Protein AF-A0A699WUT6-F1 (afdb_monomer_lite)

Structure (mmCIF, N/CA/C/O backbone):
data_AF-A0A699WUT6-F1
#
_entry.id   AF-A0A699WUT6-F1
#
loop_
_atom_site.group_PDB
_atom_site.id
_atom_site.type_symbol
_atom_site.label_atom_id
_atom_site.label_alt_id
_atom_site.label_comp_id
_atom_site.label_asym_id
_atom_site.label_entity_id
_atom_site.label_seq_id
_atom_site.pdbx_PDB_ins_code
_atom_site.Cartn_x
_atom_site.Cartn_y
_atom_s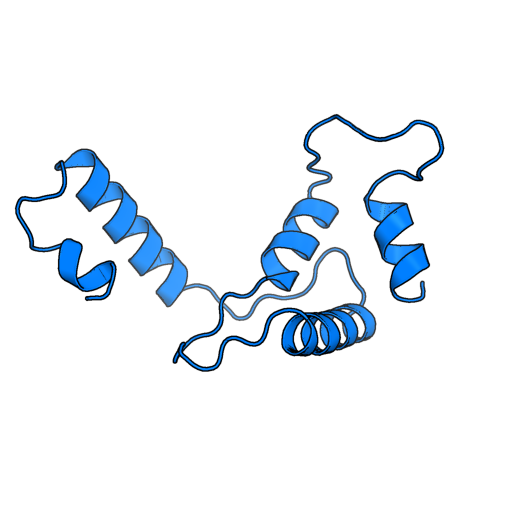ite.Cartn_z
_atom_site.occupancy
_atom_site.B_iso_or_equiv
_atom_site.auth_seq_id
_atom_site.auth_comp_id
_atom_site.auth_asym_id
_atom_site.auth_atom_id
_atom_site.pdbx_PDB_model_num
ATOM 1 N N . MET A 1 1 ? -14.292 -8.741 18.292 1.00 61.25 1 MET A N 1
ATOM 2 C CA . MET A 1 1 ? -14.185 -7.377 18.828 1.00 61.25 1 MET A CA 1
ATOM 3 C C . MET A 1 1 ? -13.425 -6.530 17.818 1.00 61.25 1 MET A C 1
ATOM 5 O O . MET A 1 1 ? -12.307 -6.908 17.480 1.00 61.25 1 MET A O 1
ATOM 9 N N . THR A 1 2 ? -14.020 -5.479 17.260 1.00 76.44 2 THR A N 1
ATOM 10 C CA . THR A 1 2 ? -13.342 -4.569 16.314 1.00 76.44 2 THR A CA 1
ATOM 11 C C . THR A 1 2 ? -12.635 -3.434 17.062 1.00 76.44 2 THR A C 1
ATOM 13 O O . THR A 1 2 ? -12.933 -3.159 18.221 1.00 76.44 2 THR A O 1
ATOM 16 N N . PHE A 1 3 ? -11.689 -2.736 16.425 1.00 78.38 3 PHE A N 1
ATOM 17 C CA . PHE A 1 3 ? -11.002 -1.618 17.089 1.00 78.38 3 PHE A CA 1
ATOM 18 C C . PHE A 1 3 ? -11.940 -0.431 17.382 1.00 78.38 3 PHE A C 1
ATOM 20 O O . PHE A 1 3 ? -11.693 0.336 18.308 1.00 78.38 3 PHE A O 1
ATOM 27 N N . GLN A 1 4 ? -13.029 -0.290 16.621 1.00 84.31 4 GLN A N 1
ATOM 28 C CA . GLN A 1 4 ? -14.046 0.735 16.856 1.00 84.31 4 GLN A CA 1
ATOM 29 C C . GLN A 1 4 ? -14.808 0.471 18.160 1.00 84.31 4 GLN A C 1
ATOM 31 O O . GLN A 1 4 ? -15.116 1.407 18.892 1.00 84.31 4 GLN A O 1
ATOM 36 N N . GLU A 1 5 ? -15.021 -0.799 18.510 1.00 88.69 5 GLU A N 1
ATOM 37 C CA . GLU A 1 5 ? -15.635 -1.198 19.782 1.00 88.69 5 GLU A CA 1
ATOM 38 C C . GLU A 1 5 ? -14.741 -0.897 20.992 1.00 88.69 5 GLU A C 1
ATOM 40 O O . GLU A 1 5 ? -15.245 -0.827 22.110 1.00 88.69 5 GLU A O 1
ATOM 45 N N . LEU A 1 6 ? -13.433 -0.673 20.796 1.00 88.94 6 LEU A N 1
ATOM 46 C CA . LEU A 1 6 ? -12.520 -0.253 21.866 1.00 88.94 6 LEU A CA 1
ATOM 47 C C . LEU A 1 6 ? -12.642 1.240 22.196 1.00 88.94 6 LEU A C 1
ATOM 49 O O . LEU A 1 6 ? -12.350 1.619 23.332 1.00 88.94 6 LEU A O 1
ATOM 53 N N . LEU A 1 7 ? -13.092 2.080 21.254 1.00 91.62 7 LEU A N 1
ATOM 54 C CA . LEU A 1 7 ? -13.204 3.536 21.432 1.00 91.62 7 LEU A CA 1
ATOM 55 C C . LEU A 1 7 ? -14.002 3.956 22.683 1.00 91.62 7 LEU A C 1
ATOM 57 O O . LEU A 1 7 ? -13.493 4.796 23.433 1.00 91.62 7 LEU A O 1
ATOM 61 N N . PRO A 1 8 ? -15.196 3.392 22.971 1.00 91.94 8 PRO A N 1
ATOM 62 C CA . PRO A 1 8 ? -15.967 3.764 24.159 1.00 91.94 8 PRO A CA 1
ATOM 63 C C . PRO A 1 8 ? -15.454 3.127 25.462 1.00 91.94 8 PRO A C 1
ATOM 65 O O . PRO A 1 8 ? -15.945 3.467 26.535 1.00 91.94 8 PRO A O 1
ATOM 68 N N . THR A 1 9 ? -14.495 2.198 25.404 1.00 92.25 9 THR A N 1
ATOM 69 C CA . THR A 1 9 ? -14.029 1.465 26.593 1.00 92.25 9 THR A CA 1
ATOM 70 C C . THR A 1 9 ? -13.003 2.257 27.405 1.00 92.25 9 THR A C 1
ATOM 72 O O . THR A 1 9 ? -12.349 3.181 26.909 1.00 92.25 9 THR A O 1
ATOM 75 N N . SER A 1 10 ? -12.805 1.853 28.662 1.00 93.75 10 SER A N 1
ATOM 76 C CA . SER A 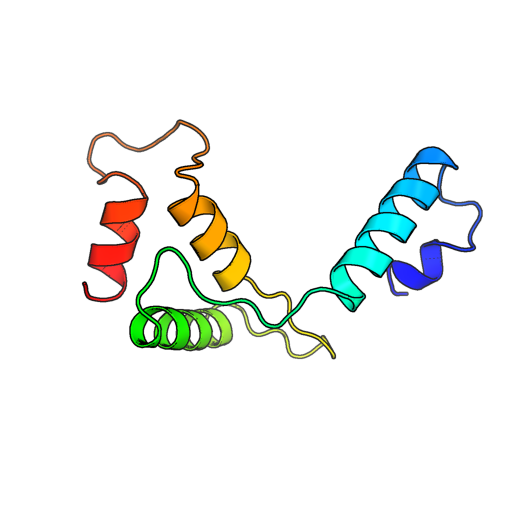1 10 ? -11.773 2.398 29.554 1.00 93.75 10 SER A CA 1
ATOM 77 C C . SER A 1 10 ? -10.357 1.881 29.260 1.00 93.75 10 SER A C 1
ATOM 79 O O . SER A 1 10 ? -9.410 2.306 29.915 1.00 93.75 10 SER A O 1
ATOM 81 N N . HIS A 1 11 ? -10.179 1.003 28.265 1.00 92.12 11 HIS A N 1
ATOM 82 C CA . HIS A 1 11 ? -8.874 0.431 27.912 1.00 92.12 11 HIS A CA 1
ATOM 83 C C . HIS A 1 11 ? -7.962 1.390 27.129 1.00 92.12 11 HIS A C 1
ATOM 85 O O . HIS A 1 11 ? -6.792 1.080 26.915 1.00 92.12 11 HIS A O 1
ATOM 91 N N . LEU A 1 12 ? -8.477 2.545 26.696 1.00 92.81 12 LEU A N 1
ATOM 92 C CA . LEU A 1 12 ? -7.727 3.543 25.936 1.00 92.81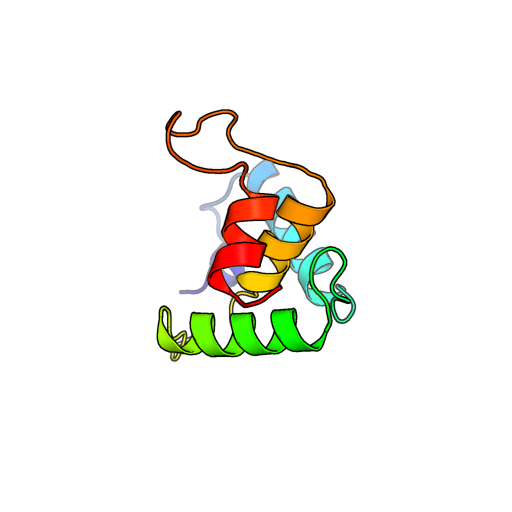 12 LEU A CA 1
ATOM 93 C C . LEU A 1 12 ? -7.471 4.798 26.768 1.00 92.81 12 LEU A C 1
ATOM 95 O O . LEU A 1 12 ? -8.390 5.347 27.389 1.00 92.81 12 LEU A O 1
ATOM 99 N N . SER A 1 13 ? -6.233 5.294 26.700 1.00 94.38 13 SER A N 1
ATOM 100 C CA . SER A 1 13 ? -5.916 6.645 27.167 1.00 94.38 13 SER A CA 1
ATOM 101 C C . SER A 1 13 ? -6.726 7.680 26.378 1.00 94.38 13 SER A C 1
ATOM 103 O O . SER A 1 13 ? -7.139 7.428 25.242 1.00 94.38 13 SER A O 1
ATOM 105 N N . GLU A 1 14 ? -6.949 8.855 26.964 1.00 94.50 14 GLU A N 1
ATOM 106 C CA . GLU A 1 14 ? -7.644 9.951 26.282 1.00 94.50 14 GLU A CA 1
ATOM 107 C C . GLU A 1 14 ? -6.937 10.351 24.981 1.00 94.50 14 GLU A C 1
ATOM 109 O O . GLU A 1 14 ? -7.575 10.402 23.933 1.00 94.50 14 GLU A O 1
ATOM 114 N N . ALA A 1 15 ? -5.609 10.509 25.020 1.00 95.19 15 ALA A N 1
ATOM 115 C CA . ALA A 1 15 ? -4.807 10.839 23.844 1.00 95.19 15 ALA A CA 1
ATOM 116 C C . ALA A 1 15 ? -4.955 9.791 22.726 1.00 95.19 15 ALA A C 1
ATOM 118 O O . ALA A 1 15 ? -5.168 10.137 21.565 1.00 95.19 15 ALA A O 1
ATOM 119 N N . THR A 1 16 ? -4.909 8.501 23.073 1.00 94.06 16 THR A N 1
ATOM 120 C CA . THR A 1 16 ? -5.090 7.410 22.103 1.00 94.06 16 THR A CA 1
ATOM 121 C C . THR A 1 16 ? -6.503 7.402 21.519 1.00 94.06 16 THR A C 1
ATOM 123 O O . THR A 1 16 ? -6.665 7.211 20.316 1.00 94.06 16 THR A O 1
ATOM 126 N N . ARG A 1 17 ? -7.532 7.625 22.347 1.00 94.38 17 ARG A N 1
ATOM 127 C CA . ARG A 1 17 ? -8.930 7.683 21.896 1.00 94.38 17 ARG A CA 1
ATOM 128 C C . ARG A 1 17 ? -9.148 8.829 20.912 1.00 94.38 17 ARG A C 1
ATOM 130 O O . ARG A 1 17 ? -9.789 8.617 19.883 1.00 94.38 17 ARG A O 1
ATOM 137 N N . THR A 1 18 ? -8.599 10.004 21.203 1.00 94.25 18 THR A N 1
ATOM 138 C CA . THR A 1 18 ? -8.667 11.176 20.323 1.00 94.25 18 THR A CA 1
ATOM 139 C C . THR A 1 18 ? -8.048 10.878 18.959 1.00 94.25 18 THR A C 1
ATOM 141 O O . THR A 1 18 ? -8.712 11.056 17.940 1.00 94.25 18 THR A O 1
ATOM 144 N N . GLU A 1 19 ? -6.829 10.334 18.933 1.00 94.69 19 GLU A N 1
ATOM 145 C CA . GLU A 1 19 ? -6.127 10.013 17.685 1.00 94.69 19 GLU A CA 1
ATOM 146 C C . GLU A 1 19 ? -6.865 8.953 16.852 1.00 94.69 19 GLU A C 1
ATOM 148 O O . GLU A 1 19 ? -7.052 9.111 15.646 1.00 94.69 19 GLU A O 1
ATOM 153 N N . LEU A 1 20 ? -7.340 7.874 17.483 1.00 91.75 20 LEU A N 1
ATOM 154 C CA . LEU A 1 20 ? -8.080 6.828 16.773 1.00 91.75 20 LEU A CA 1
ATOM 155 C C . LEU A 1 20 ? -9.412 7.346 16.221 1.00 91.75 20 LEU A C 1
ATOM 157 O O . LEU A 1 20 ? -9.775 7.010 15.095 1.00 91.75 20 LEU A O 1
ATOM 161 N N . THR A 1 21 ? -10.120 8.188 16.978 1.00 92.12 21 THR A N 1
ATOM 162 C CA . THR A 1 21 ? -11.379 8.804 16.528 1.00 92.12 21 THR A CA 1
ATOM 163 C C . THR A 1 21 ? -11.143 9.702 15.317 1.00 92.12 21 THR A C 1
ATOM 165 O O . THR A 1 21 ? -11.892 9.630 14.341 1.00 92.12 21 THR A O 1
ATOM 168 N N . HIS A 1 22 ? -10.072 10.501 15.348 1.00 91.62 22 HIS A N 1
ATOM 169 C CA . HIS A 1 22 ? -9.659 11.337 14.226 1.00 91.62 22 HIS A CA 1
ATOM 170 C C . HIS A 1 22 ? -9.388 10.498 12.969 1.00 91.62 22 HIS A C 1
ATOM 172 O O . HIS A 1 22 ? -10.016 10.721 11.935 1.00 91.62 22 HIS A O 1
ATOM 178 N N . ARG A 1 23 ? -8.554 9.456 13.079 1.00 88.19 23 ARG A N 1
ATOM 179 C CA . ARG A 1 23 ? -8.213 8.569 11.952 1.00 88.19 23 ARG A CA 1
ATOM 180 C C . ARG A 1 23 ? -9.420 7.847 11.359 1.00 88.19 23 ARG A C 1
ATOM 182 O O . ARG A 1 23 ? -9.496 7.687 10.141 1.00 88.19 23 ARG A O 1
ATOM 189 N N . VAL A 1 24 ? -10.369 7.409 12.193 1.00 86.94 24 VAL A N 1
ATOM 190 C CA . VAL A 1 24 ? -11.625 6.804 11.715 1.00 86.94 24 VAL A CA 1
ATOM 191 C C . VAL A 1 24 ? -12.419 7.815 10.899 1.00 86.94 24 VAL A C 1
ATOM 193 O O . VAL A 1 24 ? -12.847 7.502 9.791 1.00 86.94 24 VAL A O 1
ATOM 196 N N . ALA A 1 25 ? -12.585 9.035 11.413 1.00 86.44 25 ALA A N 1
ATOM 197 C CA . ALA A 1 25 ? -13.329 10.078 10.721 1.00 86.44 25 ALA A CA 1
ATOM 198 C C . ALA A 1 25 ? -12.674 10.486 9.390 1.00 86.44 25 ALA A C 1
ATOM 200 O O . ALA A 1 25 ? -13.390 10.700 8.413 1.00 86.44 25 ALA A O 1
ATOM 201 N N . GLU A 1 26 ? -11.342 10.570 9.336 1.00 84.88 26 GLU A N 1
ATOM 202 C CA . GLU A 1 26 ? -10.594 10.831 8.100 1.00 84.88 26 GLU A CA 1
ATOM 203 C C . GLU A 1 26 ? -10.767 9.706 7.081 1.00 84.88 26 GLU A C 1
ATOM 205 O O . GLU A 1 26 ? -11.082 9.969 5.923 1.00 84.88 26 GLU A O 1
ATOM 210 N N . THR A 1 27 ? -10.627 8.452 7.519 1.00 78.69 27 THR A N 1
ATOM 211 C CA . THR A 1 27 ? -10.761 7.282 6.641 1.00 78.69 27 THR A CA 1
ATOM 212 C C . THR A 1 27 ? -12.158 7.215 6.024 1.00 78.69 27 THR A C 1
ATOM 214 O O . THR A 1 27 ? -12.285 6.986 4.826 1.00 78.69 27 THR A O 1
ATOM 217 N N . SER A 1 28 ? -13.208 7.486 6.805 1.00 76.44 28 SER A N 1
ATOM 218 C CA . SER A 1 28 ? -14.595 7.476 6.319 1.00 76.44 28 SER A CA 1
ATOM 219 C C . SER A 1 28 ? -14.919 8.603 5.333 1.00 76.44 28 SER A C 1
ATOM 221 O O . SER A 1 28 ? -15.891 8.496 4.589 1.00 76.44 28 SER A O 1
ATOM 223 N N . ARG A 1 29 ? -14.153 9.702 5.340 1.00 76.25 29 ARG A N 1
ATOM 224 C CA . ARG A 1 29 ? -14.336 10.845 4.427 1.00 76.25 29 ARG A CA 1
ATOM 225 C C . ARG A 1 29 ? -13.380 10.823 3.238 1.00 76.25 29 ARG A C 1
ATOM 227 O O . ARG A 1 29 ? -13.491 11.689 2.372 1.00 76.25 29 ARG A O 1
ATOM 234 N N . ALA A 1 30 ? -12.423 9.899 3.217 1.00 73.75 30 ALA A N 1
ATOM 235 C CA . ALA A 1 30 ? -11.437 9.824 2.156 1.00 73.75 30 ALA A CA 1
ATOM 236 C C . ALA A 1 30 ? -12.140 9.605 0.810 1.00 73.75 30 ALA A C 1
ATOM 238 O O . ALA A 1 30 ? -12.944 8.686 0.649 1.00 73.75 30 ALA A O 1
ATOM 239 N N . ALA A 1 31 ? -11.845 10.478 -0.154 1.00 76.31 31 ALA A N 1
ATOM 240 C CA . ALA A 1 31 ? -12.300 10.305 -1.525 1.00 76.31 31 ALA A CA 1
ATOM 241 C C . ALA A 1 31 ? -11.698 9.028 -2.133 1.00 76.31 31 ALA A C 1
ATOM 243 O O . ALA A 1 31 ? -10.702 8.492 -1.636 1.00 76.31 31 ALA A O 1
ATOM 244 N N . ALA A 1 32 ? -12.285 8.568 -3.241 1.00 81.88 32 ALA A N 1
ATOM 245 C CA . ALA A 1 32 ? -11.672 7.519 -4.045 1.00 81.88 32 ALA A CA 1
ATOM 246 C C . ALA A 1 32 ? -10.235 7.940 -4.402 1.00 81.88 32 ALA A C 1
ATOM 248 O O . ALA A 1 32 ? -9.997 9.073 -4.823 1.00 81.88 32 ALA A O 1
ATOM 249 N N . TYR A 1 33 ? -9.280 7.046 -4.161 1.00 88.56 33 TYR A N 1
ATOM 250 C CA . TYR A 1 33 ? -7.869 7.332 -4.380 1.00 88.56 33 TYR A CA 1
ATOM 251 C C . TYR A 1 33 ? -7.535 7.274 -5.871 1.00 88.56 33 TYR A C 1
ATOM 253 O O . TYR A 1 33 ? -7.761 6.242 -6.503 1.00 88.56 33 TYR A O 1
ATOM 261 N N . GLU A 1 34 ? -6.949 8.349 -6.394 1.00 92.88 34 GLU A N 1
ATOM 262 C CA . GLU A 1 34 ? -6.373 8.375 -7.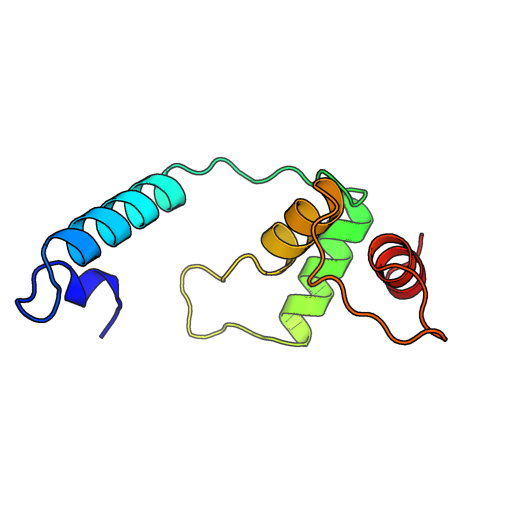738 1.00 92.88 34 GLU A CA 1
ATOM 263 C C . GLU A 1 34 ? -4.882 7.994 -7.663 1.00 92.88 34 GLU A C 1
ATOM 265 O O . GLU A 1 34 ? -4.153 8.611 -6.874 1.00 92.88 34 GLU A O 1
ATOM 270 N N . PRO A 1 35 ? -4.412 6.995 -8.439 1.00 94.69 35 PRO A N 1
ATOM 271 C CA . PRO A 1 35 ? -2.998 6.626 -8.490 1.00 94.69 35 PRO A CA 1
ATOM 272 C C . PRO A 1 35 ? -2.110 7.809 -8.890 1.00 94.69 35 PRO A C 1
ATOM 274 O O . PRO A 1 35 ? -2.422 8.551 -9.819 1.00 94.69 35 PRO A O 1
ATOM 277 N N . GLN A 1 36 ? -0.994 7.984 -8.185 1.00 95.31 36 GLN A N 1
ATOM 278 C CA . GLN A 1 36 ? -0.060 9.096 -8.375 1.00 95.31 36 GLN A CA 1
ATOM 279 C C . GLN A 1 36 ? 1.279 8.636 -8.952 1.00 95.31 36 GLN A C 1
ATOM 281 O O . GLN A 1 36 ? 1.919 9.389 -9.686 1.00 95.31 36 GLN A O 1
ATOM 286 N N . PHE A 1 37 ? 1.729 7.426 -8.608 1.00 94.94 37 PHE A N 1
ATOM 287 C CA . PHE A 1 37 ? 2.989 6.875 -9.104 1.00 94.94 37 PHE A CA 1
ATOM 288 C C . PHE A 1 37 ? 2.789 5.931 -10.291 1.00 94.94 37 PHE A C 1
ATOM 290 O O . PHE A 1 37 ? 3.507 6.036 -11.290 1.00 94.94 37 PHE A O 1
ATOM 297 N N . PHE A 1 38 ? 1.852 4.993 -10.177 1.00 94.94 38 PHE A N 1
ATOM 298 C CA . PHE A 1 38 ? 1.565 4.015 -11.218 1.00 94.94 38 PHE A CA 1
ATOM 299 C C . PHE A 1 38 ? 0.588 4.561 -12.259 1.00 94.94 38 PHE A C 1
ATOM 301 O O . PHE A 1 38 ? -0.337 5.306 -11.940 1.00 94.94 38 PHE A O 1
ATOM 308 N N . ALA A 1 3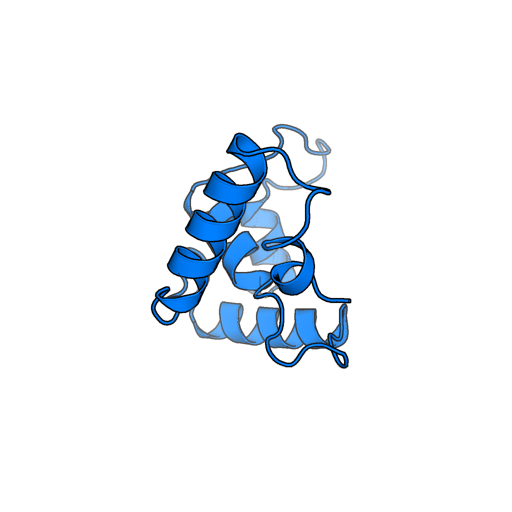9 ? 0.739 4.101 -13.503 1.00 94.38 39 ALA A N 1
ATOM 309 C CA . ALA A 1 39 ? -0.329 4.221 -14.487 1.00 94.38 39 ALA A CA 1
ATOM 310 C C . ALA A 1 39 ? -1.590 3.473 -13.994 1.00 94.38 39 ALA A C 1
ATOM 312 O O . ALA A 1 39 ? -1.458 2.449 -13.305 1.00 94.38 39 ALA A O 1
ATOM 313 N N . PRO A 1 40 ? -2.807 3.923 -14.352 1.00 93.88 40 PRO A N 1
ATOM 314 C CA . PRO A 1 40 ? -4.052 3.316 -13.874 1.00 93.88 40 PRO A CA 1
ATOM 315 C C . PRO A 1 40 ? -4.161 1.804 -14.135 1.00 93.88 40 PRO A C 1
ATOM 317 O O . PRO A 1 40 ? -4.731 1.058 -13.336 1.00 93.88 40 PRO A O 1
ATOM 320 N N . GLU A 1 41 ? -3.611 1.315 -15.245 1.00 93.94 41 GLU A N 1
ATOM 321 C CA . GLU A 1 41 ? -3.587 -0.103 -15.619 1.00 93.94 41 GLU A CA 1
ATOM 322 C C . GLU A 1 41 ? -2.684 -0.907 -14.683 1.00 93.94 41 GLU A C 1
ATOM 324 O O . GLU A 1 41 ? -3.116 -1.920 -14.128 1.00 93.94 41 GLU A O 1
ATOM 329 N N . THR A 1 42 ? -1.459 -0.427 -14.463 1.00 95.31 42 THR A N 1
ATOM 330 C CA . THR A 1 42 ? -0.467 -1.056 -13.582 1.00 95.31 42 THR A CA 1
ATOM 331 C C . THR A 1 42 ? -0.949 -1.063 -12.136 1.00 95.31 42 THR A C 1
ATOM 333 O O . THR A 1 42 ? -0.825 -2.076 -11.447 1.00 95.31 42 THR A O 1
ATOM 336 N N . TYR A 1 43 ? -1.588 0.021 -11.685 1.00 95.81 43 TYR A N 1
ATOM 337 C CA . TYR A 1 43 ? -2.208 0.080 -10.364 1.00 95.81 43 TYR A CA 1
ATOM 338 C C . TYR A 1 43 ? -3.292 -0.998 -10.206 1.00 95.81 43 TYR A C 1
ATOM 340 O O . TYR A 1 43 ? -3.273 -1.767 -9.243 1.00 95.81 43 TYR A O 1
ATOM 348 N N . ARG A 1 44 ? -4.212 -1.119 -11.177 1.00 94.69 44 ARG A N 1
ATOM 349 C CA . ARG A 1 44 ? -5.271 -2.145 -11.152 1.00 94.69 44 ARG A CA 1
ATOM 350 C C . ARG A 1 44 ? -4.710 -3.564 -11.195 1.00 94.69 44 ARG A C 1
ATOM 352 O O . ARG A 1 44 ? -5.195 -4.429 -10.463 1.00 94.69 44 ARG A O 1
ATOM 359 N N . LEU A 1 45 ? -3.681 -3.803 -12.010 1.00 95.00 45 LEU A N 1
ATOM 360 C CA . LEU A 1 45 ? -2.963 -5.077 -12.034 1.00 95.00 45 LEU A CA 1
ATOM 361 C C . LEU A 1 45 ? -2.402 -5.393 -10.649 1.00 95.00 45 LEU A C 1
ATOM 363 O O . LEU A 1 45 ? -2.608 -6.491 -10.131 1.00 95.00 45 LEU A O 1
ATOM 367 N N . PHE A 1 46 ? -1.738 -4.425 -10.025 1.00 95.44 46 PHE A N 1
ATOM 368 C CA . PHE A 1 46 ? -1.100 -4.655 -8.744 1.00 95.44 46 PHE A CA 1
ATOM 369 C C . PHE A 1 46 ? -2.121 -4.897 -7.624 1.00 95.44 46 PHE A C 1
ATOM 371 O O . PHE A 1 46 ? -1.922 -5.789 -6.800 1.00 95.44 46 PHE A O 1
ATOM 378 N N . VAL A 1 47 ? -3.269 -4.211 -7.646 1.00 95.31 47 VAL A N 1
ATOM 379 C CA . VAL A 1 47 ? -4.405 -4.512 -6.754 1.00 95.31 47 VAL A CA 1
ATOM 380 C C . VAL A 1 47 ? -4.871 -5.960 -6.933 1.00 95.31 47 VAL A C 1
ATOM 382 O O . VAL A 1 47 ? -5.059 -6.674 -5.947 1.00 95.31 47 VAL A O 1
ATOM 385 N N . ALA A 1 48 ? -5.004 -6.433 -8.174 1.00 95.06 48 ALA A N 1
ATOM 386 C CA . ALA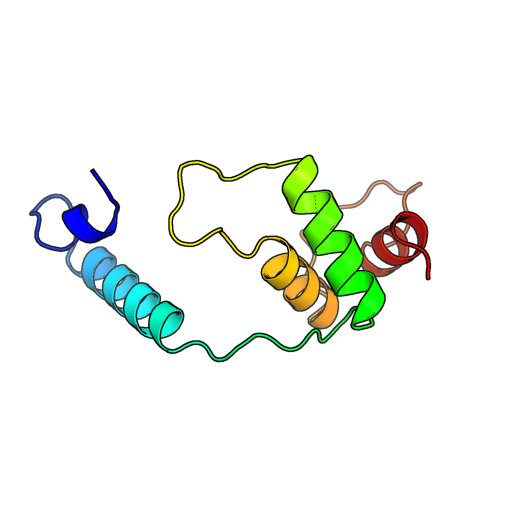 A 1 48 ? -5.421 -7.805 -8.462 1.00 95.06 48 ALA A CA 1
ATOM 387 C C . ALA A 1 48 ? -4.382 -8.860 -8.036 1.00 95.06 48 ALA A C 1
ATOM 389 O O . ALA A 1 48 ? -4.757 -9.975 -7.657 1.00 95.06 48 ALA A O 1
ATOM 390 N N . VAL A 1 49 ? -3.090 -8.527 -8.095 1.00 95.19 49 VAL A N 1
ATOM 391 C CA . VAL A 1 49 ? -1.997 -9.363 -7.576 1.00 95.19 49 VAL A CA 1
ATOM 392 C C . VAL A 1 49 ? -2.040 -9.398 -6.049 1.00 95.19 49 VAL A C 1
ATOM 394 O O . VAL A 1 49 ? -2.052 -10.481 -5.466 1.00 95.19 49 VAL A O 1
ATOM 397 N N . ALA A 1 50 ? -2.149 -8.245 -5.388 1.00 95.81 50 ALA A N 1
ATOM 398 C CA . ALA A 1 50 ? -2.233 -8.164 -3.931 1.00 95.81 50 ALA A CA 1
ATOM 399 C C . ALA A 1 50 ? -3.443 -8.923 -3.376 1.00 95.81 50 ALA A C 1
ATOM 401 O O . ALA A 1 50 ? -3.304 -9.631 -2.385 1.00 95.81 50 ALA A O 1
ATOM 402 N N . ALA A 1 51 ? -4.595 -8.866 -4.049 1.00 95.25 51 ALA A N 1
ATOM 403 C CA . ALA A 1 51 ? -5.781 -9.631 -3.663 1.00 95.25 51 ALA A CA 1
ATOM 404 C C . ALA A 1 51 ? -5.569 -11.158 -3.706 1.00 95.25 51 ALA A C 1
ATOM 406 O O . ALA A 1 51 ? -6.248 -11.888 -2.988 1.00 95.25 51 ALA A O 1
ATOM 407 N N . ARG A 1 52 ? -4.633 -11.647 -4.532 1.00 95.94 52 ARG A N 1
ATOM 408 C CA . ARG A 1 52 ? -4.252 -13.069 -4.595 1.00 95.94 52 ARG A CA 1
ATOM 409 C C . ARG A 1 52 ? -3.204 -13.436 -3.552 1.00 95.94 52 ARG A C 1
ATOM 411 O O . ARG A 1 52 ? -3.286 -14.512 -2.975 1.00 95.94 52 ARG A O 1
ATOM 418 N N . LEU A 1 53 ? -2.222 -12.561 -3.333 1.00 95.56 53 LEU A N 1
ATOM 419 C CA . LEU A 1 53 ? -1.129 -12.793 -2.384 1.00 95.56 53 LEU A CA 1
ATOM 420 C C . LEU A 1 53 ? -1.580 -12.651 -0.929 1.00 95.56 53 LEU A C 1
ATOM 422 O O . LEU A 1 53 ? -1.127 -13.395 -0.065 1.00 95.56 53 LEU A O 1
ATOM 426 N N . PHE A 1 54 ? -2.476 -11.703 -0.666 1.00 95.19 54 PHE A N 1
ATOM 427 C CA . PHE A 1 54 ? -3.021 -11.426 0.654 1.00 95.19 54 PHE A CA 1
ATOM 428 C C . PHE A 1 54 ? -4.546 -11.249 0.576 1.00 95.19 54 PHE A C 1
ATOM 430 O O . PHE A 1 54 ? -5.052 -10.121 0.625 1.00 95.19 54 PHE A O 1
ATOM 437 N N . PRO A 1 55 ? -5.303 -12.353 0.420 1.00 95.50 55 PRO A N 1
ATOM 438 C CA . PRO A 1 55 ? -6.759 -12.309 0.461 1.00 95.50 55 PRO A CA 1
ATOM 439 C C . PRO A 1 55 ? -7.252 -11.768 1.809 1.00 95.50 55 PRO A C 1
ATOM 441 O O . PRO A 1 55 ? -6.721 -12.121 2.860 1.00 95.50 55 PRO A O 1
ATOM 444 N N . GLN A 1 56 ? -8.296 -10.935 1.789 1.00 94.12 56 GLN A N 1
ATOM 445 C CA . GLN A 1 56 ? -8.893 -10.330 2.990 1.00 94.12 56 GLN A CA 1
ATOM 446 C C . GLN A 1 56 ? -10.381 -10.714 3.138 1.00 94.12 56 GLN A C 1
ATOM 448 O O . GLN A 1 56 ? -11.231 -9.825 3.133 1.00 94.12 56 GLN A O 1
ATOM 453 N N . PRO A 1 57 ? -10.722 -12.016 3.226 1.00 94.12 57 PRO A N 1
ATOM 454 C CA . PRO A 1 57 ? -12.115 -12.473 3.202 1.00 94.12 57 PRO A CA 1
ATOM 455 C C . PRO A 1 57 ? -12.922 -12.028 4.430 1.00 94.12 57 PRO A C 1
ATOM 457 O O . PRO A 1 57 ? -14.119 -11.792 4.317 1.00 94.12 57 PRO A O 1
ATOM 460 N N . ASP A 1 58 ? -12.272 -11.857 5.583 1.00 91.25 58 ASP A N 1
ATOM 461 C CA . ASP A 1 58 ? -12.933 -11.533 6.855 1.00 91.25 58 ASP A CA 1
ATOM 462 C C . ASP A 1 58 ? -13.146 -10.022 7.067 1.00 91.25 58 ASP A C 1
ATOM 464 O O . ASP A 1 58 ? -13.385 -9.565 8.188 1.00 91.25 58 ASP A O 1
ATOM 468 N N . ARG A 1 59 ? -13.002 -9.209 6.012 1.00 84.25 59 ARG A N 1
ATOM 469 C CA . ARG A 1 59 ? -13.126 -7.748 6.077 1.00 84.25 59 ARG A CA 1
ATOM 470 C C . ARG A 1 59 ? -14.218 -7.254 5.144 1.00 84.25 59 ARG A C 1
ATOM 472 O O . ARG A 1 59 ? -14.119 -7.412 3.935 1.00 84.25 59 ARG A O 1
ATOM 479 N N . GLU A 1 60 ? -15.198 -6.559 5.716 1.00 83.88 60 GLU A N 1
ATOM 480 C CA . GLU A 1 60 ? -16.226 -5.842 4.952 1.00 83.88 60 GLU A CA 1
ATOM 481 C C . GLU A 1 60 ? -15.606 -4.753 4.062 1.00 83.88 60 GLU A C 1
ATOM 483 O O . GLU A 1 60 ? -15.975 -4.600 2.901 1.00 83.88 60 GLU A O 1
ATOM 488 N N . VAL A 1 61 ? -14.599 -4.049 4.590 1.00 82.12 61 VAL A N 1
ATOM 489 C CA . VAL A 1 61 ? -13.794 -3.075 3.848 1.00 82.12 61 VAL A CA 1
ATOM 490 C C . VAL A 1 61 ? -12.339 -3.558 3.813 1.00 82.12 61 VAL A C 1
ATOM 492 O O . VAL A 1 61 ? -11.670 -3.559 4.856 1.00 82.12 61 VAL A O 1
ATOM 495 N N . PRO A 1 62 ? -11.825 -3.988 2.645 1.00 86.12 62 PRO A N 1
ATOM 496 C CA . PRO A 1 62 ? -10.435 -4.406 2.504 1.00 86.12 62 PRO A CA 1
ATOM 497 C C . PRO A 1 62 ? -9.459 -3.268 2.815 1.00 86.12 62 PRO A C 1
ATOM 499 O O . PRO A 1 62 ? -9.691 -2.113 2.461 1.00 86.12 62 PRO A O 1
ATOM 502 N N . ILE A 1 63 ? -8.321 -3.597 3.427 1.00 87.56 63 ILE A N 1
ATOM 503 C CA . ILE A 1 63 ? -7.212 -2.652 3.582 1.00 87.56 63 ILE A CA 1
ATOM 504 C C . ILE A 1 63 ? -6.668 -2.327 2.182 1.00 87.56 63 ILE A C 1
ATOM 506 O O . ILE A 1 63 ? -6.279 -3.261 1.467 1.00 87.56 63 ILE A O 1
ATOM 510 N N . PRO A 1 64 ? -6.582 -1.041 1.790 1.00 89.88 64 PRO A N 1
ATOM 511 C CA . PRO A 1 64 ? -6.106 -0.636 0.472 1.00 89.88 64 PRO A CA 1
ATOM 512 C C . PRO A 1 64 ? -4.570 -0.680 0.409 1.00 89.88 64 PRO A C 1
ATOM 514 O O . PRO A 1 64 ? -3.894 0.347 0.398 1.00 89.88 64 PRO A O 1
ATOM 517 N N . LEU A 1 65 ? -4.005 -1.893 0.384 1.00 93.94 65 LEU A N 1
ATOM 518 C CA . LEU A 1 65 ? -2.554 -2.127 0.433 1.00 93.94 65 LEU A CA 1
ATOM 519 C C . LEU A 1 65 ? -1.801 -1.343 -0.650 1.00 93.94 65 LEU A C 1
ATOM 521 O O . LEU A 1 65 ? -0.803 -0.686 -0.366 1.00 93.94 65 LEU A O 1
ATOM 525 N N . ILE A 1 66 ? -2.307 -1.372 -1.885 1.00 95.31 66 ILE A N 1
ATOM 526 C CA . ILE A 1 66 ? -1.619 -0.760 -3.027 1.00 95.31 66 ILE A CA 1
ATOM 527 C C . ILE A 1 66 ? -1.689 0.767 -2.996 1.00 95.31 66 ILE A C 1
ATOM 529 O O . ILE A 1 66 ? -0.738 1.413 -3.418 1.00 95.31 66 ILE A O 1
ATOM 533 N N . THR A 1 67 ? -2.734 1.363 -2.415 1.00 94.75 67 THR A N 1
ATOM 534 C CA . THR A 1 67 ? -2.793 2.818 -2.190 1.00 94.75 67 THR A CA 1
ATOM 535 C C . THR A 1 67 ? -1.637 3.305 -1.324 1.00 94.75 67 THR A C 1
ATOM 537 O O . THR A 1 67 ? -1.009 4.312 -1.641 1.00 94.75 67 THR A O 1
ATOM 540 N N . ALA A 1 68 ? -1.327 2.584 -0.243 1.00 92.44 68 ALA A N 1
ATOM 541 C CA . ALA A 1 68 ? -0.216 2.949 0.631 1.00 92.44 68 ALA A CA 1
ATOM 542 C C . ALA A 1 68 ? 1.134 2.841 -0.097 1.00 92.44 68 ALA A C 1
ATOM 544 O O . ALA A 1 68 ? 1.996 3.701 0.074 1.00 92.44 68 ALA A O 1
ATOM 545 N N . VAL A 1 69 ? 1.304 1.813 -0.936 1.00 94.69 69 VAL A N 1
ATOM 546 C CA . VAL A 1 69 ? 2.522 1.627 -1.736 1.00 94.69 69 VAL A CA 1
ATOM 547 C C . VAL A 1 69 ? 2.665 2.717 -2.799 1.00 94.69 69 VAL A C 1
ATOM 549 O O . VAL A 1 69 ? 3.729 3.322 -2.880 1.00 94.69 69 VAL A O 1
ATOM 552 N N . ASP A 1 70 ? 1.612 3.006 -3.568 1.00 96.00 70 ASP A N 1
ATOM 553 C CA . ASP A 1 70 ? 1.628 4.040 -4.610 1.00 96.00 70 ASP A CA 1
ATOM 554 C C . ASP A 1 70 ? 1.971 5.417 -4.027 1.00 96.00 70 ASP A C 1
ATOM 556 O O . ASP A 1 70 ? 2.919 6.053 -4.482 1.00 96.00 70 ASP A O 1
ATOM 560 N N . LYS A 1 71 ? 1.300 5.817 -2.937 1.00 95.00 71 LYS A N 1
ATOM 561 C CA . LYS A 1 71 ? 1.573 7.080 -2.238 1.00 95.00 71 LYS A CA 1
ATOM 562 C C . LYS A 1 71 ? 3.020 7.163 -1.750 1.00 95.00 71 LYS A C 1
ATOM 564 O O . LYS A 1 71 ? 3.703 8.149 -2.015 1.00 95.00 71 LYS A O 1
ATOM 569 N N . ARG A 1 72 ? 3.508 6.115 -1.079 1.00 94.81 72 ARG A N 1
ATOM 570 C CA . ARG A 1 72 ? 4.889 6.050 -0.577 1.00 94.81 72 ARG A CA 1
ATOM 571 C C . ARG A 1 72 ? 5.899 6.206 -1.717 1.00 94.81 72 ARG A C 1
ATOM 573 O O . ARG A 1 72 ? 6.861 6.965 -1.596 1.00 94.81 72 ARG A O 1
ATOM 580 N N . LEU A 1 73 ? 5.666 5.522 -2.839 1.00 94.81 73 LEU A N 1
ATOM 581 C CA . LEU A 1 73 ? 6.511 5.624 -4.026 1.00 94.81 73 LEU A CA 1
ATOM 582 C C . LEU A 1 73 ? 6.427 7.014 -4.658 1.00 94.81 73 LEU A C 1
ATOM 584 O O . LEU A 1 73 ? 7.479 7.566 -4.973 1.00 94.81 73 LEU A O 1
ATOM 588 N N . ALA A 1 74 ? 5.240 7.613 -4.784 1.00 95.25 74 ALA A N 1
ATOM 589 C CA . ALA A 1 74 ? 5.038 8.967 -5.308 1.00 95.25 74 ALA A CA 1
ATOM 590 C C . ALA A 1 74 ? 5.787 10.023 -4.478 1.00 95.25 74 ALA A C 1
ATOM 592 O O . ALA A 1 74 ? 6.489 10.869 -5.033 1.00 95.25 74 ALA A O 1
ATOM 593 N N . GLU A 1 75 ? 5.742 9.899 -3.152 1.00 94.94 75 GLU A N 1
ATOM 594 C CA . GLU A 1 75 ? 6.444 10.772 -2.202 1.00 94.94 75 GLU A CA 1
ATOM 595 C C . GLU A 1 75 ? 7.951 10.473 -2.114 1.00 94.94 75 GLU A C 1
ATOM 597 O O . GLU A 1 75 ? 8.711 11.264 -1.563 1.00 94.94 75 GLU A O 1
ATOM 602 N N . GLY A 1 76 ? 8.407 9.346 -2.674 1.00 92.19 76 GLY A N 1
ATOM 603 C CA . GLY A 1 76 ? 9.818 8.946 -2.638 1.00 92.19 76 GLY A CA 1
ATOM 604 C C . GLY A 1 76 ? 10.270 8.480 -1.255 1.00 92.19 76 GLY A C 1
ATOM 605 O O . GLY A 1 76 ? 11.462 8.498 -0.957 1.00 92.19 76 GLY A O 1
ATOM 606 N N . GLN A 1 77 ? 9.325 8.066 -0.413 1.00 92.69 77 GLN A N 1
ATOM 607 C CA . GLN A 1 77 ? 9.603 7.568 0.923 1.00 92.69 77 GLN A CA 1
ATOM 608 C C . GLN A 1 77 ? 10.191 6.155 0.864 1.00 92.69 77 GLN A C 1
ATOM 610 O O . GLN A 1 77 ? 9.682 5.256 0.188 1.00 92.69 77 GLN A O 1
ATOM 615 N N . SER A 1 78 ? 11.260 5.952 1.622 1.00 85.25 78 SER A N 1
ATOM 616 C CA . SER A 1 78 ? 11.942 4.674 1.786 1.00 85.25 78 SER A CA 1
ATOM 617 C C . SER A 1 78 ? 12.402 4.540 3.236 1.00 85.25 78 SER A C 1
ATOM 619 O O . SER A 1 78 ? 12.549 5.541 3.937 1.00 85.25 78 SER A O 1
ATOM 621 N N . ASP A 1 79 ? 12.628 3.310 3.681 1.00 82.94 79 ASP A N 1
ATOM 622 C CA . ASP A 1 79 ? 13.239 3.007 4.979 1.00 82.94 79 ASP A CA 1
ATOM 623 C C . ASP A 1 79 ? 14.738 3.365 5.031 1.00 82.94 79 ASP A C 1
ATOM 625 O O . ASP A 1 79 ? 15.349 3.345 6.098 1.00 82.94 79 ASP A O 1
ATOM 629 N N . GLY A 1 80 ? 15.324 3.740 3.888 1.00 84.44 80 GLY A N 1
ATOM 630 C CA . GLY A 1 80 ? 16.715 4.166 3.773 1.00 84.44 80 GLY A CA 1
ATOM 631 C C . GLY A 1 80 ? 17.703 3.009 3.646 1.00 84.44 80 GLY A C 1
ATOM 632 O O . GLY A 1 80 ? 18.910 3.253 3.649 1.00 84.44 80 GLY A O 1
ATOM 633 N N . TRP A 1 81 ? 17.227 1.771 3.499 1.00 86.50 81 TRP A N 1
ATOM 634 C CA . TRP A 1 81 ? 18.085 0.606 3.346 1.00 86.50 81 TRP A CA 1
ATOM 635 C C . TRP A 1 81 ? 17.712 -0.209 2.103 1.00 86.50 81 TRP A C 1
ATOM 637 O O . TRP A 1 81 ? 16.551 -0.476 1.819 1.00 86.50 81 TRP A O 1
ATOM 647 N N . ARG A 1 82 ? 18.722 -0.615 1.329 1.00 89.44 82 ARG A N 1
ATOM 648 C CA . ARG A 1 82 ? 18.573 -1.553 0.209 1.00 89.44 82 ARG A CA 1
ATOM 649 C C . ARG A 1 82 ? 19.832 -2.393 0.071 1.00 89.44 82 ARG A C 1
ATOM 651 O O . ARG A 1 82 ? 20.927 -1.906 0.353 1.00 89.44 82 ARG A O 1
ATOM 658 N N . TYR A 1 83 ? 19.686 -3.616 -0.430 1.00 91.31 83 TYR A N 1
ATOM 659 C CA . TYR A 1 83 ? 20.833 -4.370 -0.932 1.00 91.31 83 TYR A CA 1
ATOM 660 C C . TYR A 1 83 ? 21.480 -3.613 -2.103 1.00 91.31 83 TYR A C 1
ATOM 662 O O . TYR A 1 83 ? 20.784 -3.025 -2.934 1.00 91.31 83 TYR A O 1
ATOM 670 N N . ASP A 1 84 ? 22.808 -3.632 -2.176 1.00 91.25 84 ASP A N 1
ATOM 671 C CA . ASP A 1 84 ? 23.584 -2.939 -3.210 1.00 91.25 84 ASP A CA 1
ATOM 672 C C . ASP A 1 84 ? 23.261 -3.449 -4.622 1.00 91.25 84 ASP A C 1
ATOM 674 O O . ASP A 1 84 ? 23.133 -2.647 -5.549 1.00 91.25 84 ASP A O 1
ATOM 678 N N . ALA A 1 85 ? 23.044 -4.760 -4.749 1.00 93.88 85 ALA A N 1
ATOM 679 C CA . ALA A 1 85 ? 22.673 -5.450 -5.978 1.00 93.88 85 ALA A CA 1
ATOM 680 C C . ALA A 1 85 ? 21.223 -5.204 -6.435 1.00 93.88 85 ALA A C 1
ATOM 682 O O . ALA A 1 85 ? 20.866 -5.600 -7.544 1.00 93.88 85 ALA A O 1
ATOM 683 N N . LEU A 1 86 ? 20.373 -4.589 -5.602 1.00 91.44 86 LEU A N 1
ATOM 684 C CA . LEU A 1 86 ? 18.975 -4.326 -5.945 1.00 91.44 86 LEU A CA 1
ATOM 685 C C . LEU A 1 86 ? 18.769 -2.886 -6.432 1.00 91.44 86 LEU A C 1
ATOM 687 O O . LEU A 1 86 ? 19.379 -1.956 -5.886 1.00 91.44 86 LEU A O 1
ATOM 691 N N . PRO A 1 87 ? 17.879 -2.676 -7.421 1.00 92.38 87 PRO A N 1
ATOM 692 C CA . PRO A 1 87 ? 17.550 -1.339 -7.893 1.00 92.38 87 PRO A CA 1
ATOM 693 C C . PRO A 1 87 ? 16.859 -0.510 -6.794 1.00 92.38 87 PRO A C 1
ATOM 695 O O . PRO A 1 87 ? 16.326 -1.065 -5.827 1.00 92.38 87 PRO A O 1
ATOM 698 N N . PRO A 1 88 ? 16.833 0.829 -6.924 1.00 91.62 88 PRO A N 1
ATOM 699 C CA . PRO A 1 88 ? 16.000 1.683 -6.087 1.00 91.62 88 PRO A CA 1
ATOM 700 C C . PRO A 1 88 ? 14.530 1.266 -6.151 1.00 91.62 88 PRO A C 1
ATOM 702 O O . PRO A 1 88 ? 14.049 0.785 -7.174 1.00 91.62 88 PRO A O 1
ATOM 705 N N . ASP A 1 89 ? 13.791 1.531 -5.078 1.00 91.50 89 ASP A N 1
ATOM 706 C CA . ASP A 1 89 ? 12.448 0.983 -4.883 1.00 91.50 89 ASP A CA 1
ATOM 707 C C . ASP A 1 89 ? 11.493 1.280 -6.058 1.00 91.50 89 ASP A C 1
ATOM 709 O O . ASP A 1 89 ? 10.919 0.373 -6.653 1.00 91.50 89 ASP A O 1
ATOM 713 N N . ARG A 1 90 ? 11.425 2.536 -6.520 1.00 92.00 90 ARG A N 1
ATOM 714 C CA . ARG A 1 90 ? 10.620 2.930 -7.698 1.00 92.00 90 ARG A CA 1
ATOM 715 C C . ARG A 1 90 ? 10.938 2.121 -8.959 1.00 92.00 90 ARG A C 1
ATOM 717 O O . ARG A 1 90 ? 10.044 1.846 -9.753 1.00 92.00 90 ARG A O 1
ATOM 724 N N . GLU A 1 91 ? 12.205 1.790 -9.170 1.00 92.44 91 GLU A N 1
ATOM 725 C CA . GLU A 1 91 ? 12.652 1.020 -10.328 1.00 92.44 91 GLU A CA 1
ATOM 726 C C . GLU A 1 91 ? 12.350 -0.471 -10.147 1.00 92.44 91 GLU A C 1
ATOM 728 O O . GLU A 1 91 ? 11.853 -1.098 -11.080 1.00 92.44 91 GLU A O 1
ATOM 733 N N . ALA A 1 92 ? 12.513 -1.006 -8.933 1.00 92.56 92 ALA A N 1
ATOM 734 C CA . ALA A 1 92 ? 12.122 -2.373 -8.596 1.00 92.56 92 ALA A CA 1
ATOM 735 C C . ALA A 1 92 ? 10.643 -2.649 -8.930 1.00 92.56 92 ALA A C 1
ATOM 737 O O . ALA A 1 92 ? 10.331 -3.639 -9.592 1.00 92.56 92 ALA A O 1
ATOM 738 N N . TYR A 1 93 ? 9.735 -1.745 -8.540 1.00 92.56 93 TYR A N 1
ATOM 739 C CA . TYR A 1 93 ? 8.302 -1.896 -8.826 1.00 92.56 93 TYR A CA 1
ATOM 740 C C . TYR A 1 93 ? 7.972 -1.808 -10.323 1.00 92.56 93 TYR A C 1
ATOM 742 O O . TYR A 1 93 ? 7.130 -2.569 -10.796 1.00 92.56 93 TYR A O 1
ATOM 750 N N . ARG A 1 94 ? 8.643 -0.932 -11.085 1.00 91.06 94 ARG A N 1
ATOM 751 C CA . ARG A 1 94 ? 8.460 -0.853 -12.549 1.00 91.06 94 ARG A CA 1
ATOM 752 C C . ARG A 1 94 ? 8.932 -2.123 -13.251 1.00 91.06 94 ARG A C 1
ATOM 754 O O . ARG A 1 94 ? 8.240 -2.630 -14.126 1.00 91.06 94 ARG A O 1
ATOM 761 N N . LEU A 1 95 ? 10.079 -2.665 -12.843 1.00 92.00 95 LEU A N 1
ATOM 762 C CA . LEU A 1 95 ? 10.603 -3.914 -13.397 1.00 92.00 95 LEU A CA 1
ATOM 763 C C . LEU A 1 95 ? 9.686 -5.106 -13.089 1.00 92.00 95 LEU A C 1
ATOM 765 O O . LEU A 1 95 ? 9.485 -5.960 -13.948 1.00 92.00 95 LEU A O 1
ATOM 769 N N . GLY A 1 96 ? 9.118 -5.164 -11.881 1.00 89.94 96 GLY A N 1
ATOM 770 C CA . GLY A 1 96 ? 8.295 -6.291 -11.437 1.00 89.94 96 GLY A CA 1
ATOM 771 C C . GLY A 1 96 ? 6.868 -6.323 -11.993 1.00 89.94 96 GLY A C 1
ATOM 772 O O . GLY A 1 96 ? 6.300 -7.404 -12.130 1.00 89.94 96 GLY A O 1
ATOM 773 N N . LEU A 1 97 ? 6.275 -5.168 -12.304 1.00 88.62 97 LEU A N 1
ATOM 774 C CA . LEU A 1 97 ? 4.867 -5.067 -12.721 1.00 88.62 97 LEU A CA 1
ATOM 775 C C . LEU A 1 97 ? 4.675 -4.837 -14.224 1.00 88.62 97 LEU A C 1
ATOM 777 O O . LEU A 1 97 ? 3.537 -4.755 -14.684 1.00 88.62 97 LEU A O 1
ATOM 781 N N . GLY A 1 98 ? 5.773 -4.777 -14.981 1.00 71.31 98 GLY A N 1
ATOM 782 C CA . GLY A 1 98 ? 5.762 -4.257 -16.342 1.00 71.31 98 GLY A CA 1
ATOM 783 C C . GLY A 1 98 ? 5.736 -2.730 -16.301 1.00 71.31 98 GLY A C 1
ATOM 784 O O . GLY A 1 98 ? 4.918 -2.135 -15.596 1.00 71.31 98 GLY A O 1
ATOM 785 N N . GLY A 1 99 ? 6.696 -2.118 -16.998 1.00 58.75 99 GLY A N 1
ATOM 786 C CA . GLY A 1 99 ? 6.842 -0.663 -17.077 1.00 58.75 99 GLY A CA 1
ATOM 787 C C . GLY A 1 99 ? 5.619 0.028 -17.657 1.00 58.75 99 GLY A C 1
ATOM 788 O O . GLY A 1 99 ? 4.992 -0.557 -18.569 1.00 58.75 99 GLY A O 1
#

Sequence (99 aa):
MTFQELLPTSHLSEATRTELTHRVAETSRAAAYEPQFFAPETYRLFVAVAARLFPQPDREVPIPLITAVDKRLAEGQSDGWRYDALPPDREAYRLGLGG

Radius of gyration: 17.23 Å; chains: 1; bounding box: 40×24×47 Å

Organism: Tanacetum cinerariifolium (NCBI:txid118510)

pLDDT: mean 90.01, std 7.08, range [58.75, 96.0]

Secondary structure (DSSP, 8-state):
--HHHHTTSTTS-HHHHHHHHHHHHHHHHPPPPPPSSS-HHHHHHHHHHHHHHS--TT-SS---HHHHHHHHHHHT---S---TTSPPHHHHHHHHH--

Foldseek 3Di:
DDVVVCLVDPPDDPVRSVVVVVVVVCVVPDDDDDQQLDDPVLLVQVQVVCCVVPPDPVDPDDDSVSSVVRVCVNVVHDPPDDDPPDDRPSVNSCVVSPD